Protein AF-A0A7S4HMX2-F1 (afdb_monomer_lite)

Organism: NCBI:txid1487602

pLDDT: mean 84.91, std 12.56, range [50.72, 97.75]

InterPro domains:
  IPR012445 Autophagy-related protein 101 [PF07855] (7-148)

Secondary structure (DSSP, 8-state):
-EEEHHHHHHHHHHHHHHHHHHHH---GGGEEEEEETTTTEEEEEEPPPPGGG--HHHHHHHHHHHHHHHHHHHHHHHTS-S--TTEEEEEEEEEEE--TT-TT-PPEEEEEEEEEEEEESS-SS-HHHHHHHHHHHHHHHHHHHHH-GGGGG--S-TTEEEEEEEEE-

Sequence (169 aa):
MEVPQEYLGGAAECLLHSIFFHRLLVSPSYVEDHMIQTLSYPYVRVKRIPRSSVRGENMNNAAIAIDKTHDEIRKAITSVPKRIANRTVEFKVSFLKDKGSWIFSSAEEWEIWYLQFIVVPFSTQSMDDVVETLSNKQREIINFSQSNSEAQHVQFKKGYSFKIEHNIM

Foldseek 3Di:
DEDALVCVLVLLLQLLQLLCCLQQVPPPVQKDWDASVVLRAIHIGGHADPPVRQDDDQSVLSNVQSVVSVVQSCVQSVPPDSPQAQKKKKKKKFKWFADPDDPDDDTDRPDIDIDIYRYHNDDPDDSVVVSVVSVVSSVVSVVVSVVDPVSNPDHSDPGIDMHMHMDID

Structure (mmCIF, N/CA/C/O backbone):
data_AF-A0A7S4HMX2-F1
#
_entry.id   AF-A0A7S4HMX2-F1
#
loop_
_atom_site.group_PDB
_atom_site.id
_atom_site.type_symbol
_atom_site.label_atom_id
_atom_site.label_alt_id
_atom_site.label_comp_id
_atom_site.label_asym_id
_atom_site.label_entity_id
_atom_site.label_seq_id
_atom_site.pdbx_PDB_ins_code
_atom_site.Cartn_x
_atom_site.Cartn_y
_atom_site.Cartn_z
_atom_site.occupancy
_atom_site.B_iso_or_equiv
_atom_site.auth_seq_id
_atom_site.auth_comp_id
_atom_site.auth_asym_id
_atom_site.auth_atom_id
_atom_site.pdbx_PDB_model_num
ATOM 1 N N . MET A 1 1 ? -6.047 7.288 10.032 1.00 90.94 1 MET A N 1
ATOM 2 C CA . MET A 1 1 ? -7.287 6.478 9.963 1.00 90.94 1 MET A CA 1
ATOM 3 C C . MET A 1 1 ? -7.361 5.644 11.220 1.00 90.94 1 MET A C 1
ATOM 5 O O . MET A 1 1 ? -6.345 5.056 11.562 1.00 90.94 1 MET A O 1
ATOM 9 N N . GLU A 1 2 ? -8.504 5.592 11.893 1.00 91.69 2 GLU A N 1
ATOM 10 C CA . GLU A 1 2 ? -8.714 4.605 12.957 1.00 91.69 2 GLU A CA 1
ATOM 11 C C . GLU A 1 2 ? -8.971 3.231 12.341 1.00 91.69 2 GLU A C 1
ATOM 13 O O . GLU A 1 2 ? -9.746 3.118 11.395 1.00 91.69 2 GLU A O 1
ATOM 18 N N . VAL A 1 3 ? -8.287 2.198 12.832 1.00 92.19 3 VAL A N 1
ATOM 19 C CA . VAL A 1 3 ? -8.454 0.831 12.331 1.00 92.19 3 VAL A CA 1
ATOM 20 C C . VAL A 1 3 ? -8.354 -0.174 13.481 1.00 92.19 3 VAL A C 1
ATOM 22 O O . VAL A 1 3 ? -7.413 -0.101 14.279 1.00 92.19 3 VAL A O 1
ATOM 25 N N . PRO A 1 4 ? -9.296 -1.123 13.592 1.00 92.12 4 PRO A N 1
ATOM 26 C CA . PRO A 1 4 ? -9.153 -2.254 14.497 1.00 92.12 4 PRO A CA 1
ATOM 27 C C . PRO A 1 4 ? -7.881 -3.044 14.206 1.00 92.12 4 PRO A C 1
ATOM 29 O O . PRO A 1 4 ? -7.488 -3.228 13.048 1.00 92.12 4 PRO A O 1
ATOM 32 N N . GLN A 1 5 ? -7.223 -3.519 15.260 1.00 92.06 5 GLN A N 1
ATOM 33 C CA . GLN A 1 5 ? -5.947 -4.217 15.140 1.00 92.06 5 GLN A CA 1
ATOM 34 C C . GLN A 1 5 ? -6.024 -5.425 14.190 1.00 92.06 5 GLN A C 1
ATOM 36 O O . GLN A 1 5 ? -5.079 -5.678 13.441 1.00 92.06 5 GLN A O 1
ATOM 41 N N . GLU A 1 6 ? -7.145 -6.151 14.184 1.00 90.06 6 GLU A N 1
ATOM 42 C CA . GLU A 1 6 ? -7.388 -7.290 13.294 1.00 90.06 6 GLU A CA 1
ATOM 43 C C . GLU A 1 6 ? -7.419 -6.921 11.800 1.00 90.06 6 GLU A C 1
ATOM 45 O O . GLU A 1 6 ? -7.159 -7.776 10.951 1.00 90.06 6 GLU A O 1
ATOM 50 N N . TYR A 1 7 ? -7.684 -5.656 11.467 1.00 92.50 7 TYR A N 1
ATOM 51 C CA . TYR A 1 7 ? -7.793 -5.177 10.089 1.00 92.50 7 TYR A CA 1
ATOM 52 C C . TYR A 1 7 ? -6.569 -4.389 9.620 1.00 92.50 7 TYR A C 1
ATOM 54 O O . TYR A 1 7 ? -6.417 -4.179 8.415 1.00 92.50 7 TYR A O 1
ATOM 62 N N . LEU A 1 8 ? -5.662 -4.011 10.531 1.00 94.12 8 LEU A N 1
ATOM 63 C CA . LEU A 1 8 ? -4.471 -3.214 10.219 1.00 94.12 8 LEU A CA 1
ATOM 64 C C . LEU A 1 8 ? -3.662 -3.800 9.056 1.00 94.12 8 LEU A C 1
ATOM 66 O O . LEU A 1 8 ? -3.307 -3.072 8.134 1.00 94.12 8 LEU A O 1
ATOM 70 N N . GLY A 1 9 ? -3.388 -5.108 9.082 1.00 95.31 9 GLY A N 1
ATOM 71 C CA . GLY A 1 9 ? -2.572 -5.756 8.052 1.00 95.31 9 GLY A CA 1
ATOM 72 C C . GLY A 1 9 ? -3.189 -5.644 6.656 1.00 95.31 9 GLY A C 1
ATOM 73 O O . GLY A 1 9 ? -2.520 -5.214 5.722 1.00 95.31 9 GLY A O 1
ATOM 74 N N . GLY A 1 10 ? -4.480 -5.963 6.528 1.00 95.75 10 GLY A N 1
ATOM 75 C CA . GLY A 1 10 ? -5.189 -5.878 5.251 1.00 95.75 10 GLY A CA 1
ATOM 76 C C . GLY A 1 10 ? -5.362 -4.440 4.759 1.00 95.75 10 GLY A C 1
ATOM 77 O O . GLY A 1 10 ? -5.149 -4.164 3.580 1.00 95.75 10 GLY A O 1
ATOM 78 N N . ALA A 1 11 ? -5.693 -3.510 5.661 1.00 96.00 11 ALA A N 1
ATOM 79 C CA . ALA A 1 11 ? -5.838 -2.095 5.328 1.00 96.00 11 ALA A CA 1
ATOM 80 C C . ALA A 1 11 ? -4.505 -1.478 4.868 1.00 96.00 11 ALA A C 1
ATOM 82 O O . ALA A 1 11 ? -4.465 -0.775 3.856 1.00 96.00 11 ALA A O 1
ATOM 83 N N . ALA A 1 12 ? -3.403 -1.784 5.563 1.00 96.81 12 ALA A N 1
ATOM 84 C CA . ALA A 1 12 ? -2.063 -1.350 5.180 1.00 96.81 12 ALA A CA 1
ATOM 85 C C . ALA A 1 12 ? -1.642 -1.933 3.825 1.00 96.81 12 ALA A C 1
ATOM 87 O O . ALA A 1 12 ? -1.192 -1.180 2.964 1.00 96.81 12 ALA A O 1
ATOM 88 N N . GLU A 1 13 ? -1.839 -3.239 3.598 1.00 96.62 13 GLU A N 1
ATOM 89 C CA . GLU A 1 13 ? -1.541 -3.886 2.311 1.00 96.62 13 GLU A CA 1
ATOM 90 C C . GLU A 1 13 ? -2.304 -3.212 1.160 1.00 96.62 13 GLU A C 1
ATOM 92 O O . GLU A 1 13 ? -1.702 -2.856 0.144 1.00 96.62 13 GLU A O 1
ATOM 97 N N . CYS A 1 14 ? -3.602 -2.959 1.344 1.00 96.62 14 CYS A N 1
ATOM 98 C CA . CYS A 1 14 ? -4.453 -2.298 0.356 1.00 96.62 14 CYS A CA 1
ATOM 99 C C . CYS A 1 14 ? -3.965 -0.888 -0.006 1.00 96.62 14 CYS A C 1
ATOM 101 O O . CYS A 1 14 ? -3.800 -0.566 -1.189 1.00 96.62 14 CYS A O 1
ATOM 103 N N . LEU A 1 15 ? -3.710 -0.035 0.991 1.00 96.69 15 LEU A N 1
ATOM 104 C CA . LEU A 1 15 ? -3.271 1.340 0.738 1.00 96.69 15 LEU A CA 1
ATOM 105 C C . LEU A 1 15 ? -1.851 1.392 0.154 1.00 96.69 15 LEU A C 1
ATOM 107 O O . LEU A 1 15 ? -1.611 2.150 -0.785 1.00 96.69 15 LEU A O 1
ATOM 111 N N . LEU A 1 16 ? -0.929 0.545 0.625 1.00 95.69 16 LEU A N 1
ATOM 112 C CA . LEU A 1 16 ? 0.422 0.452 0.065 1.00 95.69 16 LEU A CA 1
ATOM 113 C C . LEU A 1 16 ? 0.386 0.005 -1.401 1.00 95.69 16 LEU A C 1
ATOM 115 O O . LEU A 1 16 ? 0.997 0.649 -2.254 1.00 95.69 16 LEU A O 1
ATOM 119 N N . HIS A 1 17 ? -0.370 -1.047 -1.731 1.00 93.44 17 HIS A N 1
ATOM 120 C CA . HIS A 1 17 ? -0.524 -1.474 -3.122 1.00 93.44 17 HIS A CA 1
ATOM 121 C C . HIS A 1 17 ? -1.182 -0.411 -4.002 1.00 93.44 17 HIS A C 1
ATOM 123 O O . HIS A 1 17 ? -0.804 -0.296 -5.166 1.00 93.44 17 HIS A O 1
ATOM 129 N N . SER A 1 18 ? -2.091 0.398 -3.453 1.00 92.19 18 SER A N 1
ATOM 130 C CA . SER A 1 18 ? -2.687 1.526 -4.176 1.00 92.19 18 SER A CA 1
ATOM 131 C C . SER A 1 18 ? -1.632 2.577 -4.546 1.00 92.19 18 SER A C 1
ATOM 133 O O . SER A 1 18 ? -1.594 3.022 -5.690 1.00 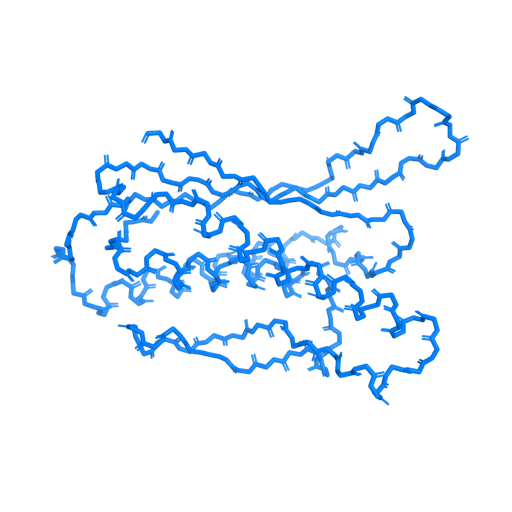92.19 18 SER A O 1
ATOM 135 N N . ILE A 1 19 ? -0.704 2.910 -3.638 1.00 90.81 19 ILE A N 1
ATOM 136 C CA . ILE A 1 19 ? 0.428 3.810 -3.939 1.00 90.81 19 ILE A CA 1
ATOM 137 C C . ILE A 1 19 ? 1.303 3.215 -5.052 1.00 90.81 19 ILE A C 1
ATOM 139 O O . ILE A 1 19 ? 1.593 3.874 -6.053 1.00 90.81 19 ILE A O 1
ATOM 143 N N . PHE A 1 20 ? 1.707 1.948 -4.916 1.00 87.94 20 PHE A N 1
ATOM 144 C CA . PHE A 1 20 ? 2.579 1.305 -5.902 1.00 87.94 20 PHE A CA 1
ATOM 145 C C . PHE A 1 20 ? 1.915 1.114 -7.264 1.00 87.94 20 PHE A C 1
ATOM 147 O O . PHE A 1 20 ? 2.601 1.223 -8.276 1.00 87.94 20 PHE A O 1
ATOM 154 N N . PHE A 1 21 ? 0.603 0.884 -7.324 1.00 85.19 21 PHE A N 1
ATOM 155 C CA . PHE A 1 21 ? -0.134 0.830 -8.585 1.00 85.19 21 PHE A CA 1
ATOM 156 C C . PHE A 1 21 ? 0.060 2.119 -9.396 1.00 85.19 21 PHE A C 1
ATOM 158 O O . PHE A 1 21 ? 0.395 2.067 -10.581 1.00 85.19 21 PHE A O 1
ATOM 165 N N . HIS A 1 22 ? -0.048 3.273 -8.738 1.00 81.62 22 HIS A N 1
ATOM 166 C CA . HIS A 1 22 ? 0.102 4.572 -9.388 1.00 81.62 22 HIS A CA 1
ATOM 167 C C . HIS A 1 22 ? 1.549 4.987 -9.666 1.00 81.62 22 HIS A C 1
ATOM 169 O O . HIS A 1 22 ? 1.771 5.841 -10.524 1.00 81.62 22 HIS A O 1
ATOM 175 N N . ARG A 1 23 ? 2.530 4.422 -8.954 1.00 78.50 23 ARG A N 1
ATOM 176 C CA . ARG A 1 23 ? 3.943 4.834 -9.058 1.00 78.50 23 ARG A CA 1
ATOM 177 C C . ARG A 1 23 ? 4.839 3.874 -9.810 1.00 78.50 23 ARG A C 1
ATOM 179 O O . ARG A 1 23 ? 5.811 4.314 -10.405 1.00 78.50 23 ARG A O 1
ATOM 186 N N . LEU A 1 24 ? 4.504 2.590 -9.844 1.00 70.50 24 LEU A N 1
ATOM 187 C CA . LEU A 1 24 ? 5.222 1.617 -10.665 1.00 70.50 24 LEU A CA 1
ATOM 188 C C . LEU A 1 24 ? 4.718 1.597 -12.112 1.00 70.50 24 LEU A C 1
ATOM 190 O O . LEU A 1 24 ? 5.351 0.950 -12.946 1.00 70.50 24 LEU A O 1
ATOM 194 N N . LEU A 1 25 ? 3.588 2.272 -12.397 1.00 59.44 25 LEU A N 1
ATOM 195 C CA . LEU A 1 25 ? 2.900 2.297 -13.698 1.00 59.44 25 LEU A CA 1
ATOM 196 C C . LEU A 1 25 ? 2.980 0.951 -14.403 1.00 59.44 25 LEU A C 1
ATOM 198 O O . LEU A 1 25 ? 3.380 0.821 -15.565 1.00 59.44 25 LEU A O 1
ATOM 202 N N . VAL A 1 26 ? 2.646 -0.075 -13.629 1.00 56.53 26 VAL A N 1
ATOM 203 C CA . VAL A 1 26 ? 2.581 -1.438 -14.108 1.00 56.53 26 VAL A CA 1
ATOM 204 C C . VAL A 1 26 ? 1.528 -1.417 -15.205 1.00 56.53 26 VAL A C 1
ATOM 206 O O . VAL A 1 26 ? 0.414 -0.949 -14.968 1.00 56.53 26 VAL A O 1
ATOM 209 N N . SER A 1 27 ? 1.888 -1.860 -16.417 1.00 64.19 27 SER A N 1
ATOM 210 C CA . SER A 1 27 ? 0.899 -2.102 -17.476 1.00 64.19 27 SER A CA 1
ATOM 211 C C . SER A 1 27 ? -0.342 -2.742 -16.843 1.00 64.19 27 SER A C 1
ATOM 213 O O . SER A 1 27 ? -0.158 -3.609 -15.984 1.00 64.19 27 SER A O 1
ATOM 215 N N . PRO A 1 28 ? -1.575 -2.396 -17.255 1.00 61.38 28 PRO A N 1
ATOM 216 C CA . PRO A 1 28 ? -2.785 -3.056 -16.760 1.00 61.38 28 PRO A CA 1
ATOM 217 C C . PRO A 1 28 ? -2.708 -4.597 -16.793 1.00 61.38 28 PRO A C 1
ATOM 219 O O . PRO A 1 28 ? -3.396 -5.280 -16.048 1.00 61.38 28 PRO A O 1
ATOM 222 N N . SER A 1 29 ? -1.816 -5.170 -17.608 1.00 67.44 29 SER A N 1
ATOM 223 C CA . SER A 1 29 ? -1.475 -6.600 -17.626 1.00 67.44 29 SER A CA 1
ATOM 224 C C . SER A 1 29 ? -0.854 -7.156 -16.330 1.00 67.44 29 SER A C 1
ATOM 226 O O . SER A 1 29 ? -0.732 -8.372 -16.183 1.00 67.44 29 SER A O 1
ATOM 228 N N . TYR A 1 30 ? -0.425 -6.296 -15.412 1.00 77.44 30 TYR A N 1
ATOM 229 C CA . TYR A 1 30 ? 0.313 -6.633 -14.198 1.00 77.44 30 TYR A CA 1
ATOM 230 C C . TYR A 1 30 ? -0.421 -6.182 -12.933 1.00 77.44 30 TYR A C 1
ATOM 232 O O . TYR A 1 30 ? 0.202 -5.872 -11.915 1.00 77.44 30 TYR A O 1
ATOM 240 N N . VAL A 1 31 ? -1.749 -6.173 -12.988 1.00 86.12 31 VAL A N 1
ATOM 241 C CA . VAL A 1 31 ? -2.603 -6.042 -11.811 1.00 86.12 31 VAL A CA 1
ATOM 242 C C . VAL A 1 31 ? -3.544 -7.226 -11.669 1.00 86.12 31 VAL A C 1
ATOM 244 O O . VAL A 1 31 ? -3.754 -7.992 -12.612 1.00 86.12 31 VAL A O 1
ATOM 247 N N . GLU A 1 32 ? -4.060 -7.406 -10.462 1.00 90.50 32 GLU A N 1
ATOM 248 C CA . GLU A 1 32 ? -5.071 -8.404 -10.135 1.00 90.50 32 GLU A CA 1
ATOM 249 C C . GLU A 1 32 ? -6.037 -7.861 -9.084 1.00 90.50 32 GLU A C 1
ATOM 251 O O . GLU A 1 32 ? -5.655 -7.049 -8.233 1.00 90.50 32 GLU A O 1
ATOM 256 N N . ASP A 1 33 ? -7.276 -8.342 -9.145 1.00 93.06 33 ASP A N 1
ATOM 257 C CA . ASP A 1 33 ? -8.253 -8.123 -8.089 1.00 93.06 33 ASP A CA 1
ATOM 258 C C . ASP A 1 33 ? -7.846 -8.919 -6.849 1.00 93.06 33 ASP A C 1
ATOM 260 O O . ASP A 1 33 ? -7.457 -10.090 -6.919 1.00 93.06 33 ASP A O 1
ATOM 264 N N . HIS A 1 34 ? -7.954 -8.280 -5.694 1.00 95.00 34 HIS A N 1
ATOM 265 C CA . HIS A 1 34 ? -7.755 -8.904 -4.403 1.00 95.00 34 HIS A CA 1
ATOM 266 C C . HIS A 1 34 ? -8.821 -8.434 -3.411 1.00 95.00 34 HIS A C 1
ATOM 268 O O . HIS A 1 34 ? -9.656 -7.583 -3.704 1.00 95.00 34 HIS A O 1
ATOM 274 N N . MET A 1 35 ? -8.835 -9.048 -2.232 1.00 95.38 35 MET A N 1
ATOM 275 C CA . MET A 1 35 ? -9.838 -8.818 -1.213 1.00 95.38 35 MET A CA 1
ATOM 276 C C . MET A 1 35 ? -9.194 -8.911 0.157 1.00 95.38 35 MET A C 1
ATOM 278 O O . MET A 1 35 ? -8.519 -9.897 0.470 1.00 95.38 35 MET A O 1
ATOM 282 N N . ILE A 1 36 ? -9.449 -7.908 0.992 1.00 93.75 36 ILE A N 1
ATOM 283 C CA . ILE A 1 36 ? -9.202 -8.014 2.424 1.00 93.75 36 ILE A CA 1
ATOM 284 C C . ILE A 1 36 ? -10.278 -8.947 2.979 1.00 93.75 36 ILE A C 1
ATOM 286 O O . ILE A 1 36 ? -11.401 -8.519 3.226 1.00 93.75 36 ILE A O 1
ATOM 290 N N . GLN A 1 37 ? -9.944 -10.229 3.143 1.00 91.25 37 GLN A N 1
ATOM 291 C CA . GLN A 1 37 ? -10.896 -11.278 3.544 1.00 91.25 37 GLN A CA 1
ATOM 292 C C . GLN A 1 37 ? -11.662 -10.923 4.824 1.00 91.25 37 GLN A C 1
ATOM 294 O O . GLN A 1 37 ? -12.856 -11.169 4.928 1.00 91.25 37 GLN A O 1
ATOM 299 N N . THR A 1 38 ? -10.983 -10.292 5.780 1.00 87.69 38 THR A N 1
ATOM 300 C CA . THR A 1 38 ? -11.556 -9.910 7.075 1.00 87.69 38 THR A CA 1
ATOM 301 C C . THR A 1 38 ? -12.544 -8.744 7.001 1.00 87.69 38 THR A C 1
ATOM 303 O O . THR A 1 38 ? -13.359 -8.609 7.902 1.00 87.69 38 THR A O 1
ATOM 306 N N . LEU A 1 39 ? -12.502 -7.935 5.936 1.00 89.44 39 LEU A N 1
ATOM 307 C CA . LEU A 1 39 ? -13.408 -6.802 5.704 1.00 89.44 39 LEU A CA 1
ATOM 308 C C . LEU A 1 39 ? -14.353 -7.025 4.515 1.00 89.44 39 LEU A C 1
ATOM 310 O O . LEU A 1 39 ? -15.166 -6.160 4.212 1.00 89.44 39 LEU A O 1
ATOM 314 N N . SER A 1 40 ? -14.208 -8.141 3.789 1.00 92.12 40 SER A N 1
ATOM 315 C CA . SER A 1 40 ? -14.837 -8.356 2.475 1.00 92.12 40 SER A CA 1
ATOM 316 C C . SER A 1 40 ? -14.637 -7.176 1.507 1.00 92.12 40 SER A C 1
ATOM 318 O O . SER A 1 40 ? -15.485 -6.897 0.663 1.00 92.12 40 SER A O 1
ATOM 320 N N . TYR A 1 41 ? -13.505 -6.473 1.630 1.00 94.38 41 TYR A N 1
ATOM 321 C CA . TYR A 1 41 ? -13.229 -5.251 0.878 1.00 94.38 41 TYR A CA 1
ATOM 322 C C . TYR A 1 41 ? -12.391 -5.555 -0.372 1.00 94.38 41 TYR A C 1
ATOM 324 O O . TYR A 1 41 ? -11.242 -5.996 -0.221 1.00 94.38 41 TYR A O 1
ATOM 332 N N . PRO A 1 42 ? -12.921 -5.347 -1.592 1.00 95.38 42 PRO A N 1
ATOM 333 C CA . PRO A 1 42 ? -12.176 -5.569 -2.822 1.00 95.38 42 PRO A CA 1
ATOM 334 C C . PRO A 1 42 ? -11.204 -4.417 -3.100 1.00 95.38 42 PRO A C 1
ATOM 336 O O . PRO A 1 42 ? -11.518 -3.250 -2.882 1.00 95.38 42 PRO A O 1
ATOM 339 N N . TYR A 1 43 ? -10.028 -4.735 -3.631 1.00 94.44 43 TYR A N 1
ATOM 340 C CA . TYR A 1 43 ? -9.058 -3.742 -4.084 1.00 94.44 43 TYR A CA 1
ATOM 341 C C . TYR A 1 43 ? -8.168 -4.303 -5.192 1.00 94.44 43 TYR A C 1
ATOM 343 O O . TYR A 1 43 ? -8.035 -5.514 -5.349 1.00 94.44 43 TYR A O 1
ATOM 351 N N . VAL A 1 44 ? -7.528 -3.417 -5.952 1.00 90.56 44 VAL A N 1
ATOM 352 C CA . VAL A 1 44 ? -6.568 -3.801 -6.992 1.00 90.56 44 VAL A CA 1
ATOM 353 C C . VAL A 1 44 ? -5.160 -3.773 -6.415 1.00 90.56 44 VAL A C 1
ATOM 355 O O . VAL A 1 44 ? -4.769 -2.804 -5.759 1.00 90.56 44 VAL A O 1
ATOM 358 N N . ARG A 1 45 ? -4.372 -4.811 -6.698 1.00 91.25 45 ARG A N 1
ATOM 359 C CA . ARG A 1 45 ? -2.947 -4.838 -6.361 1.00 91.25 45 ARG A CA 1
ATOM 360 C C . ARG A 1 45 ? -2.071 -5.196 -7.548 1.00 91.25 45 ARG A C 1
ATOM 362 O O . ARG A 1 45 ? -2.533 -5.649 -8.591 1.00 91.25 45 ARG A O 1
ATOM 369 N N . VAL A 1 46 ? -0.770 -5.019 -7.357 1.00 88.19 46 VAL A N 1
ATOM 370 C CA . VAL A 1 46 ? 0.243 -5.393 -8.344 1.00 88.19 46 VAL A CA 1
ATOM 371 C C . VAL A 1 46 ? 0.351 -6.919 -8.420 1.00 88.19 46 VAL A C 1
ATOM 373 O O . VAL A 1 46 ? 0.556 -7.577 -7.401 1.00 88.19 46 VAL A O 1
ATOM 376 N N . LYS A 1 47 ? 0.256 -7.486 -9.621 1.00 89.25 47 LYS A N 1
ATOM 377 C CA . LYS A 1 47 ? 0.301 -8.929 -9.882 1.00 89.25 47 LYS A CA 1
ATOM 378 C C . LYS A 1 47 ? 1.732 -9.404 -10.102 1.00 89.25 47 LYS A C 1
ATOM 380 O O . LYS A 1 47 ? 2.427 -8.894 -10.981 1.00 89.25 47 LYS A O 1
ATOM 385 N N . ARG A 1 48 ? 2.160 -10.433 -9.360 1.00 89.75 48 ARG A N 1
ATOM 386 C CA . ARG A 1 48 ? 3.459 -11.085 -9.598 1.00 89.75 48 ARG A CA 1
ATOM 387 C C . ARG A 1 48 ? 3.508 -11.687 -11.003 1.00 89.75 48 ARG A C 1
ATOM 389 O O . ARG A 1 48 ? 2.569 -12.344 -11.448 1.00 89.75 48 ARG A O 1
ATOM 396 N N . ILE A 1 49 ? 4.629 -11.486 -11.692 1.00 86.38 49 ILE A N 1
ATOM 397 C CA . ILE A 1 49 ? 4.853 -12.022 -13.037 1.00 86.38 49 ILE A CA 1
ATOM 398 C C . ILE A 1 49 ? 5.457 -13.426 -12.902 1.00 86.38 49 ILE A C 1
ATOM 400 O O . ILE A 1 49 ? 6.549 -13.557 -12.343 1.00 86.38 49 ILE A O 1
ATOM 404 N N . PRO A 1 50 ? 4.810 -14.487 -13.422 1.00 87.56 50 PRO A N 1
ATOM 405 C CA . PRO A 1 50 ? 5.388 -15.824 -13.397 1.00 87.56 50 PRO A CA 1
ATOM 406 C C . PRO A 1 50 ? 6.738 -15.843 -14.114 1.00 87.56 50 PRO A C 1
ATOM 408 O O . PRO A 1 50 ? 6.858 -15.336 -15.231 1.00 87.56 50 PRO A O 1
ATOM 411 N N . ARG A 1 51 ? 7.751 -16.480 -13.516 1.00 85.50 51 ARG A N 1
ATOM 412 C CA . ARG A 1 51 ? 9.105 -16.543 -14.095 1.00 85.50 51 ARG A CA 1
ATOM 413 C C . ARG A 1 51 ? 9.130 -17.173 -15.491 1.00 85.50 51 ARG A C 1
ATOM 415 O O . ARG A 1 51 ? 9.902 -16.736 -16.333 1.00 85.50 51 ARG A O 1
ATOM 422 N N . SER A 1 52 ? 8.223 -18.110 -15.768 1.00 87.44 52 SER A N 1
ATOM 423 C CA . SER A 1 52 ? 8.027 -18.721 -17.093 1.00 87.44 52 SER A CA 1
ATOM 424 C C . SER A 1 52 ? 7.515 -17.754 -18.169 1.00 87.44 52 SER A C 1
ATOM 426 O O . SER A 1 52 ? 7.649 -18.030 -19.359 1.00 87.44 52 SER A O 1
ATOM 428 N N . SER A 1 53 ? 6.908 -16.635 -17.768 1.00 84.31 53 SER A N 1
ATOM 429 C CA . SER A 1 53 ? 6.342 -15.632 -18.676 1.00 84.31 53 SER A CA 1
ATOM 430 C C . SER A 1 53 ? 7.317 -14.496 -18.986 1.00 84.31 53 SER A C 1
ATOM 432 O O . SER A 1 53 ? 7.065 -13.736 -19.914 1.00 84.31 53 SER A O 1
ATOM 434 N N . VAL A 1 54 ? 8.420 -14.373 -18.239 1.00 84.56 54 VAL A N 1
ATOM 435 C CA . VAL A 1 54 ? 9.393 -13.284 -18.388 1.00 84.56 54 VAL A CA 1
ATOM 436 C C . VAL A 1 54 ? 10.155 -13.429 -19.705 1.00 84.56 54 VAL A C 1
ATOM 438 O O . VAL A 1 54 ? 10.895 -14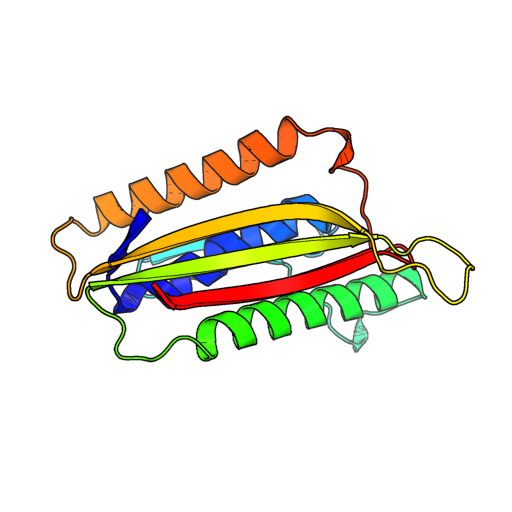.391 -19.903 1.00 84.56 54 VAL A O 1
ATOM 441 N N . ARG A 1 55 ? 9.998 -12.454 -20.608 1.00 85.94 55 ARG A N 1
ATOM 442 C CA . ARG A 1 55 ? 10.723 -12.387 -21.885 1.00 85.94 55 ARG A CA 1
ATOM 443 C C . ARG A 1 55 ? 11.347 -11.007 -22.073 1.00 85.94 55 ARG A C 1
ATOM 445 O O . ARG A 1 55 ? 10.646 -9.999 -22.078 1.00 85.94 55 ARG A O 1
ATOM 452 N N . GLY A 1 56 ? 12.664 -10.976 -22.264 1.00 84.44 56 GLY A N 1
ATOM 453 C CA . GLY A 1 56 ? 13.425 -9.741 -22.458 1.00 84.44 56 GLY A CA 1
ATOM 454 C C . GLY A 1 56 ? 13.729 -8.978 -21.164 1.00 84.44 56 GLY A C 1
ATOM 455 O O . GLY A 1 56 ? 13.173 -9.240 -20.096 1.00 84.44 56 GLY A O 1
ATOM 456 N N . GLU A 1 57 ? 14.645 -8.018 -21.273 1.00 81.31 57 GLU A N 1
ATOM 457 C CA . GLU A 1 57 ? 15.200 -7.274 -20.137 1.00 81.31 57 GLU A CA 1
ATOM 458 C C . GLU A 1 57 ? 14.147 -6.422 -19.412 1.00 81.31 57 GLU A C 1
ATOM 460 O O . GLU A 1 57 ? 14.053 -6.458 -18.186 1.00 81.31 57 GLU A O 1
ATOM 465 N N . ASN A 1 58 ? 13.283 -5.730 -20.161 1.00 78.12 58 ASN A N 1
ATOM 466 C CA . ASN A 1 58 ? 12.245 -4.868 -19.588 1.00 78.12 58 ASN A CA 1
ATOM 467 C C . ASN A 1 58 ? 11.262 -5.644 -18.701 1.00 78.12 58 ASN A C 1
ATOM 469 O O . ASN A 1 58 ? 10.923 -5.196 -17.606 1.00 78.12 58 ASN A O 1
ATOM 473 N N . MET A 1 59 ? 10.822 -6.824 -19.149 1.00 80.44 59 MET A N 1
ATOM 474 C CA . MET A 1 59 ? 9.899 -7.657 -18.377 1.00 80.44 59 MET A CA 1
ATOM 475 C C . MET A 1 59 ? 10.581 -8.267 -17.153 1.00 80.44 59 MET A C 1
ATOM 477 O O . MET A 1 59 ? 9.951 -8.404 -16.106 1.00 80.44 59 MET A O 1
ATOM 481 N N . ASN A 1 60 ? 11.870 -8.599 -17.258 1.00 83.75 60 ASN A N 1
ATOM 482 C CA . ASN A 1 60 ? 12.644 -9.075 -16.120 1.00 83.75 60 ASN A CA 1
ATOM 483 C C . ASN A 1 60 ? 12.793 -7.989 -15.044 1.00 83.75 60 ASN A C 1
ATOM 485 O O . ASN A 1 60 ? 12.565 -8.261 -13.867 1.00 83.75 60 ASN A O 1
ATOM 489 N N . ASN A 1 61 ? 13.090 -6.751 -15.446 1.00 79.75 61 ASN A N 1
ATOM 490 C CA . ASN A 1 61 ? 13.187 -5.613 -14.529 1.00 79.75 61 ASN A CA 1
ATOM 491 C C . ASN A 1 61 ? 11.846 -5.326 -13.839 1.00 79.75 61 ASN A C 1
ATOM 493 O O . ASN A 1 61 ? 11.813 -5.129 -12.624 1.00 79.75 61 ASN A O 1
ATOM 497 N N . ALA A 1 62 ? 10.738 -5.387 -14.586 1.00 80.19 62 ALA A N 1
ATOM 498 C CA . ALA A 1 62 ? 9.398 -5.285 -14.015 1.00 80.19 62 ALA A CA 1
ATOM 499 C C . ALA A 1 62 ? 9.123 -6.411 -13.005 1.00 80.19 62 ALA A C 1
ATOM 501 O O . ALA A 1 62 ? 8.697 -6.138 -11.888 1.00 80.19 62 ALA A O 1
ATOM 502 N N . ALA A 1 63 ? 9.424 -7.668 -13.350 1.00 85.38 63 ALA A N 1
ATOM 503 C CA . ALA A 1 63 ? 9.207 -8.809 -12.460 1.00 85.38 63 ALA A CA 1
ATOM 504 C C . ALA A 1 63 ? 10.000 -8.683 -11.149 1.00 85.38 63 ALA A C 1
ATOM 506 O O . ALA A 1 63 ? 9.448 -8.909 -10.076 1.00 85.38 63 ALA A O 1
ATOM 507 N N . ILE A 1 64 ? 11.271 -8.271 -11.224 1.00 84.81 64 ILE A N 1
ATOM 508 C CA . ILE A 1 64 ? 12.126 -8.049 -10.047 1.00 84.81 64 ILE A CA 1
ATOM 509 C C . ILE A 1 64 ? 11.541 -6.964 -9.142 1.00 84.81 64 ILE A C 1
ATOM 511 O O . ILE A 1 64 ? 11.464 -7.144 -7.929 1.00 84.81 64 ILE A O 1
ATOM 515 N N . ALA A 1 65 ? 11.131 -5.839 -9.717 1.00 82.19 65 ALA A N 1
ATOM 516 C CA . ALA A 1 65 ? 10.608 -4.732 -8.937 1.00 82.19 65 ALA A CA 1
ATOM 517 C C . ALA A 1 65 ? 9.238 -5.046 -8.318 1.00 82.19 65 ALA A C 1
ATOM 519 O O . ALA A 1 65 ? 9.019 -4.705 -7.161 1.00 82.19 65 ALA A O 1
ATOM 520 N N . ILE A 1 66 ? 8.359 -5.754 -9.035 1.00 87.00 66 ILE A N 1
ATOM 521 C CA . ILE A 1 66 ? 7.081 -6.234 -8.496 1.00 87.00 66 ILE A CA 1
ATOM 522 C C . ILE A 1 66 ? 7.308 -7.204 -7.334 1.00 87.00 66 ILE A C 1
ATOM 524 O O . ILE A 1 66 ? 6.682 -7.058 -6.285 1.00 87.00 66 ILE A O 1
ATOM 528 N N . ASP A 1 67 ? 8.207 -8.179 -7.494 1.00 89.50 67 ASP A N 1
ATOM 529 C CA . ASP A 1 67 ? 8.540 -9.112 -6.415 1.00 89.50 67 ASP A CA 1
ATOM 530 C C . ASP A 1 67 ? 9.079 -8.360 -5.193 1.00 89.50 67 ASP A C 1
ATOM 532 O O . ASP A 1 67 ? 8.602 -8.581 -4.079 1.00 89.50 67 ASP A O 1
ATOM 536 N N . LYS A 1 68 ? 9.974 -7.387 -5.412 1.00 88.19 68 LYS A N 1
ATOM 537 C CA . LYS A 1 68 ? 10.476 -6.508 -4.351 1.00 88.19 68 LYS A CA 1
ATOM 538 C C . LYS A 1 68 ? 9.346 -5.739 -3.662 1.00 88.19 68 LYS A C 1
ATOM 540 O O . LYS A 1 68 ? 9.372 -5.604 -2.445 1.00 88.19 68 LYS A O 1
ATOM 545 N N . THR A 1 69 ? 8.346 -5.250 -4.398 1.00 89.62 69 THR A N 1
ATOM 546 C CA . THR A 1 69 ? 7.202 -4.529 -3.813 1.00 89.62 69 THR A CA 1
ATOM 547 C C . THR A 1 69 ? 6.428 -5.420 -2.858 1.00 89.62 69 THR A C 1
ATOM 549 O O . THR A 1 69 ? 6.161 -5.020 -1.729 1.00 89.62 69 THR A O 1
ATOM 552 N N . HIS A 1 70 ? 6.111 -6.643 -3.282 1.00 92.50 70 HIS A N 1
ATOM 553 C CA . HIS A 1 70 ? 5.430 -7.609 -2.422 1.00 92.50 70 HIS A CA 1
ATOM 554 C C . HIS A 1 70 ? 6.245 -7.942 -1.171 1.00 92.50 70 HIS A C 1
ATOM 556 O O . HIS A 1 70 ? 5.689 -8.018 -0.076 1.00 92.50 70 HIS A O 1
ATOM 562 N N . ASP A 1 71 ? 7.549 -8.157 -1.332 1.00 93.75 71 ASP A N 1
ATOM 563 C CA . ASP A 1 71 ? 8.418 -8.561 -0.231 1.00 93.75 71 ASP A CA 1
ATOM 564 C C . ASP A 1 71 ? 8.602 -7.425 0.788 1.00 93.75 71 ASP A C 1
ATOM 566 O O . ASP A 1 71 ? 8.502 -7.671 1.990 1.00 93.75 71 ASP A O 1
ATOM 570 N N . GLU A 1 72 ? 8.775 -6.178 0.337 1.00 93.31 72 GLU A N 1
ATOM 571 C CA . GLU A 1 72 ? 8.879 -5.004 1.216 1.00 93.31 72 GLU A CA 1
ATOM 572 C C . GLU A 1 72 ? 7.555 -4.691 1.930 1.00 93.31 72 GLU A C 1
ATOM 574 O O . GLU A 1 72 ? 7.569 -4.431 3.132 1.00 93.31 72 GLU A O 1
ATOM 579 N N . ILE A 1 73 ? 6.403 -4.782 1.246 1.00 94.88 73 ILE A N 1
ATOM 580 C CA . ILE A 1 73 ? 5.083 -4.612 1.885 1.00 94.88 73 ILE A CA 1
ATOM 581 C C . ILE A 1 73 ? 4.890 -5.672 2.970 1.00 94.88 73 ILE A C 1
ATOM 583 O O . ILE A 1 73 ? 4.580 -5.348 4.119 1.00 94.88 73 ILE A O 1
ATOM 587 N N . ARG A 1 74 ? 5.122 -6.948 2.629 1.00 95.44 74 ARG A N 1
ATOM 588 C CA . ARG A 1 74 ? 4.995 -8.054 3.581 1.00 95.44 74 ARG A CA 1
ATOM 589 C C . ARG A 1 74 ? 5.923 -7.854 4.770 1.00 95.44 74 ARG A C 1
ATOM 591 O O . ARG A 1 74 ? 5.488 -8.015 5.908 1.00 95.44 74 ARG A O 1
ATOM 598 N N . LYS A 1 75 ? 7.188 -7.514 4.523 1.00 95.81 75 LYS A N 1
ATOM 599 C CA . LYS A 1 75 ? 8.175 -7.264 5.574 1.00 95.81 75 LYS A CA 1
ATOM 600 C C . LYS A 1 75 ? 7.703 -6.150 6.503 1.00 95.81 75 LYS A C 1
ATOM 602 O O . LYS A 1 75 ? 7.642 -6.392 7.700 1.00 95.81 75 LYS A O 1
ATOM 607 N N . ALA A 1 76 ? 7.302 -4.997 5.963 1.00 94.81 76 ALA A N 1
ATOM 608 C CA . ALA A 1 76 ? 6.845 -3.856 6.752 1.00 94.81 76 ALA A CA 1
ATOM 609 C C . ALA A 1 76 ? 5.625 -4.193 7.625 1.00 94.81 76 ALA A C 1
ATOM 611 O O . ALA A 1 76 ? 5.603 -3.857 8.806 1.00 94.81 76 ALA A O 1
ATOM 612 N N . ILE A 1 77 ? 4.632 -4.898 7.075 1.00 95.19 77 ILE A N 1
ATOM 613 C CA . ILE A 1 77 ? 3.424 -5.283 7.821 1.00 95.19 77 ILE A CA 1
ATOM 614 C C . ILE A 1 77 ? 3.748 -6.331 8.890 1.00 95.19 77 ILE A C 1
ATOM 616 O O . ILE A 1 77 ? 3.308 -6.212 10.030 1.00 95.19 77 ILE A O 1
ATOM 620 N N . THR A 1 78 ? 4.534 -7.356 8.549 1.00 95.19 78 THR A N 1
ATOM 621 C CA . THR A 1 78 ? 4.862 -8.451 9.482 1.00 95.19 78 THR A CA 1
ATOM 622 C C . THR A 1 78 ? 5.816 -8.038 10.598 1.00 95.19 78 THR A C 1
ATOM 624 O O . THR A 1 78 ? 5.839 -8.698 11.636 1.00 95.19 78 THR A O 1
ATOM 627 N N . SER A 1 79 ? 6.571 -6.949 10.423 1.00 94.50 79 SER A N 1
ATOM 628 C CA . SER A 1 79 ? 7.384 -6.360 11.490 1.00 94.50 79 SER A CA 1
ATOM 629 C C . SER A 1 79 ? 6.580 -5.560 12.517 1.00 94.50 79 SER A C 1
ATOM 631 O O . SER A 1 79 ? 7.094 -5.320 13.609 1.00 94.50 79 SER A O 1
ATOM 633 N N . VAL A 1 80 ? 5.325 -5.193 12.225 1.00 94.06 80 VAL A N 1
ATOM 634 C CA . VAL A 1 80 ? 4.448 -4.565 13.221 1.00 94.06 80 VAL A CA 1
ATOM 635 C C . VAL A 1 80 ? 4.089 -5.599 14.301 1.00 94.06 80 VAL A C 1
ATOM 637 O O . VAL A 1 80 ? 3.596 -6.685 13.979 1.00 94.06 80 VAL A O 1
ATOM 640 N N . PRO A 1 81 ? 4.300 -5.305 15.598 1.00 92.25 81 PRO A N 1
ATOM 641 C CA . PRO A 1 81 ? 3.954 -6.223 16.674 1.00 92.25 81 PRO A CA 1
ATOM 642 C C . PRO A 1 81 ? 2.465 -6.585 16.677 1.00 92.25 81 PRO A C 1
ATOM 644 O O . PRO A 1 81 ? 1.598 -5.732 16.518 1.00 92.25 81 PRO A O 1
ATOM 647 N N . LYS A 1 82 ? 2.144 -7.847 16.983 1.00 86.81 82 LYS A N 1
ATOM 648 C CA . LYS A 1 82 ? 0.752 -8.335 17.075 1.00 86.81 82 LYS A CA 1
ATOM 649 C C . LYS A 1 82 ? -0.073 -7.719 18.214 1.00 86.81 82 LYS A C 1
ATOM 651 O O . LYS A 1 82 ? -1.248 -8.039 18.337 1.00 86.81 82 LYS A O 1
ATOM 656 N N . ARG A 1 83 ? 0.529 -6.940 19.112 1.00 88.25 83 ARG A N 1
ATOM 657 C CA . ARG A 1 83 ? -0.145 -6.274 20.238 1.00 88.25 83 ARG A CA 1
ATOM 658 C C . ARG A 1 83 ? 0.227 -4.800 20.197 1.00 88.25 83 ARG A C 1
ATOM 660 O O . ARG A 1 83 ? 1.211 -4.401 20.812 1.00 88.25 83 ARG A O 1
ATOM 667 N N . ILE A 1 84 ? -0.525 -4.037 19.413 1.00 89.69 84 ILE A N 1
ATOM 668 C CA . ILE A 1 84 ? -0.230 -2.639 19.083 1.00 89.69 84 ILE A CA 1
ATOM 669 C C . ILE A 1 84 ? -1.436 -1.713 19.276 1.00 89.69 84 ILE A C 1
ATOM 671 O O . ILE A 1 84 ? -1.398 -0.551 18.892 1.00 89.69 84 ILE A O 1
ATOM 675 N N . ALA A 1 85 ? -2.510 -2.214 19.889 1.00 87.50 85 ALA A N 1
ATOM 676 C CA . ALA A 1 85 ? -3.669 -1.409 20.244 1.00 87.50 85 ALA A CA 1
ATOM 677 C C . ALA A 1 85 ? -3.290 -0.141 21.034 1.00 87.50 85 ALA A C 1
ATOM 679 O O . ALA A 1 85 ? -2.401 -0.163 21.889 1.00 87.50 85 ALA A O 1
ATOM 680 N N . ASN A 1 86 ? -4.018 0.942 20.764 1.00 90.75 86 ASN A N 1
ATOM 681 C CA . ASN A 1 86 ? -3.827 2.292 21.299 1.00 90.75 86 ASN A CA 1
ATOM 682 C C . ASN A 1 86 ? -2.485 2.940 20.920 1.00 90.75 86 ASN A C 1
ATOM 684 O O . ASN A 1 86 ? -1.996 3.815 21.635 1.00 90.75 86 ASN A O 1
ATOM 688 N N . ARG A 1 87 ? -1.881 2.510 19.809 1.00 94.00 87 ARG A N 1
ATOM 689 C CA . ARG A 1 87 ? -0.691 3.132 19.217 1.00 94.00 87 ARG A CA 1
ATOM 690 C C . ARG A 1 87 ? -0.988 3.630 17.820 1.00 94.00 87 ARG A C 1
ATOM 692 O O . ARG A 1 87 ? -1.902 3.140 17.156 1.00 94.00 87 ARG A O 1
ATOM 699 N N . THR A 1 88 ? -0.176 4.574 17.365 1.00 96.31 88 THR A N 1
ATOM 700 C CA . THR A 1 88 ? -0.182 4.967 15.958 1.00 96.31 88 THR A CA 1
ATOM 701 C C . THR A 1 88 ? 0.901 4.197 15.221 1.00 96.31 88 THR A C 1
ATOM 703 O O . THR A 1 88 ? 2.068 4.234 15.606 1.00 96.31 88 THR A O 1
ATOM 706 N N . VAL A 1 89 ? 0.514 3.499 14.158 1.00 97.31 89 VAL A N 1
ATOM 707 C CA . VAL A 1 89 ? 1.437 2.868 13.216 1.00 97.31 89 VAL A CA 1
ATOM 708 C C . VAL A 1 89 ? 1.512 3.747 11.980 1.00 97.31 89 VAL A C 1
ATOM 710 O O . VAL A 1 89 ? 0.502 4.008 11.328 1.00 97.31 89 VAL A O 1
ATOM 713 N N . GLU A 1 90 ? 2.712 4.204 11.654 1.00 97.75 90 GLU A N 1
ATOM 714 C CA . GLU A 1 90 ? 2.984 4.960 10.439 1.00 97.75 90 GLU A CA 1
ATOM 715 C C . GLU A 1 90 ? 3.806 4.108 9.479 1.00 97.75 90 GLU A C 1
ATOM 717 O O . GLU A 1 90 ? 4.819 3.548 9.885 1.00 97.75 90 GLU A O 1
ATOM 722 N N . PHE A 1 91 ? 3.407 4.048 8.210 1.00 97.75 91 PHE A N 1
ATOM 723 C CA . PHE A 1 91 ? 4.238 3.531 7.126 1.00 97.75 91 PHE A CA 1
ATOM 724 C C . PHE A 1 91 ? 4.738 4.693 6.268 1.00 97.75 91 PHE A C 1
ATOM 726 O O . PHE A 1 91 ? 3.931 5.436 5.706 1.00 97.75 91 PHE A O 1
ATOM 733 N N . LYS A 1 92 ? 6.061 4.821 6.137 1.00 96.31 92 LYS A N 1
ATOM 734 C CA . LYS A 1 92 ? 6.728 5.763 5.233 1.00 96.31 92 LYS A CA 1
ATOM 735 C C . LYS A 1 92 ? 7.164 5.020 3.972 1.00 96.31 92 LYS A C 1
ATOM 737 O O . LYS A 1 92 ? 7.985 4.107 4.048 1.00 96.31 92 LYS A O 1
ATOM 742 N N . VAL A 1 93 ? 6.655 5.425 2.811 1.00 93.50 93 VAL A N 1
ATOM 743 C CA . VAL A 1 93 ? 7.123 4.945 1.502 1.00 93.50 93 VAL A CA 1
ATOM 744 C C . VAL A 1 93 ? 7.981 6.031 0.874 1.00 93.50 93 VAL A C 1
ATOM 746 O O . VAL A 1 93 ? 7.467 7.098 0.547 1.00 93.50 93 VAL A O 1
ATOM 749 N N . SER A 1 94 ? 9.271 5.760 0.686 1.00 91.00 94 SER A N 1
ATOM 750 C CA . SER A 1 94 ? 10.181 6.673 -0.015 1.00 91.00 94 SER A CA 1
ATOM 751 C C . SER A 1 94 ? 10.477 6.145 -1.411 1.00 91.00 94 SER A C 1
ATOM 753 O O . SER A 1 94 ? 10.985 5.028 -1.551 1.00 91.00 94 SER A O 1
ATOM 755 N N . PHE A 1 95 ? 10.234 6.965 -2.430 1.00 87.25 95 PHE A N 1
ATOM 756 C CA . PHE A 1 95 ? 10.700 6.727 -3.791 1.00 87.25 95 PHE A CA 1
ATOM 757 C C . PHE A 1 95 ? 12.023 7.456 -4.018 1.00 87.25 95 PHE A C 1
ATOM 759 O O . PHE A 1 95 ? 12.156 8.654 -3.768 1.00 87.25 95 PHE A O 1
ATOM 766 N N . LEU A 1 96 ? 13.014 6.702 -4.481 1.00 85.44 96 LEU A N 1
ATOM 767 C CA . LEU A 1 96 ? 14.404 7.119 -4.586 1.00 85.44 96 LEU A CA 1
ATOM 768 C C . LEU A 1 96 ? 14.828 7.180 -6.051 1.00 85.44 96 LEU A C 1
ATOM 770 O O . LEU A 1 96 ? 14.470 6.304 -6.846 1.00 85.44 96 LEU A O 1
ATOM 774 N N . LYS A 1 97 ? 15.626 8.192 -6.387 1.00 81.69 97 LYS A N 1
ATOM 775 C CA . LYS A 1 97 ? 16.280 8.333 -7.687 1.00 81.69 97 LYS A CA 1
ATOM 776 C C . LYS A 1 97 ? 17.791 8.421 -7.493 1.00 81.69 97 LYS A C 1
ATOM 778 O O . LYS A 1 97 ? 18.287 9.286 -6.770 1.00 81.69 97 LYS A O 1
ATOM 783 N N . ASP A 1 98 ? 18.517 7.535 -8.158 1.00 77.44 98 ASP A N 1
ATOM 784 C CA . ASP A 1 98 ? 19.971 7.546 -8.199 1.00 77.44 98 ASP A CA 1
ATOM 785 C C . ASP A 1 98 ? 20.434 8.790 -8.964 1.00 77.44 98 ASP A C 1
ATOM 787 O O . ASP A 1 98 ? 20.028 9.047 -10.104 1.00 77.44 98 ASP A O 1
ATOM 791 N N . LYS A 1 99 ? 21.325 9.565 -8.346 1.00 66.25 99 LYS A N 1
ATOM 792 C CA . LYS A 1 99 ? 22.084 10.600 -9.045 1.00 66.25 99 LYS A CA 1
ATOM 793 C C . LYS A 1 99 ? 23.217 9.890 -9.789 1.00 66.25 99 LYS A C 1
ATOM 795 O O . LYS A 1 99 ? 24.039 9.214 -9.182 1.00 66.25 99 LYS A O 1
ATOM 800 N N . GLY A 1 100 ? 23.200 9.941 -11.120 1.00 57.81 100 GLY A N 1
ATOM 801 C CA . GLY A 1 100 ? 24.146 9.197 -11.954 1.00 57.81 100 GLY A CA 1
ATOM 802 C C . GLY A 1 100 ? 25.623 9.481 -11.627 1.00 57.81 100 GLY A C 1
ATOM 803 O O . GLY A 1 100 ? 26.001 10.616 -11.362 1.00 57.81 100 GLY A O 1
ATOM 804 N N . SER A 1 101 ? 26.439 8.424 -11.705 1.00 51.41 101 SER A N 1
ATOM 805 C CA . SER A 1 101 ? 27.900 8.378 -11.918 1.00 51.41 101 SER A CA 1
ATOM 806 C C . SER A 1 101 ? 28.821 9.311 -11.115 1.00 51.41 101 SER A C 1
ATOM 808 O O . SER A 1 101 ? 29.930 9.592 -11.571 1.00 51.41 101 SER A O 1
ATOM 810 N N . TRP A 1 102 ? 28.442 9.744 -9.913 1.00 51.56 102 TRP A N 1
ATOM 811 C CA . TRP A 1 102 ? 29.391 10.307 -8.948 1.00 51.56 102 TRP A CA 1
ATOM 812 C C . TRP A 1 102 ? 29.444 9.424 -7.704 1.00 51.56 102 TRP A C 1
ATOM 814 O O . TRP A 1 102 ? 28.430 9.129 -7.083 1.00 51.56 102 TRP A O 1
ATOM 824 N N . ILE A 1 103 ? 30.654 8.996 -7.344 1.00 54.91 103 ILE A N 1
ATOM 825 C CA . ILE A 1 103 ? 30.971 7.924 -6.378 1.00 54.91 103 ILE A CA 1
ATOM 826 C C . ILE A 1 103 ? 30.549 8.280 -4.925 1.00 54.91 103 ILE A C 1
ATOM 828 O O . ILE A 1 103 ? 30.767 7.506 -4.000 1.00 54.91 103 ILE A O 1
ATOM 832 N N . PHE A 1 104 ? 29.912 9.439 -4.715 1.00 53.59 104 PHE A N 1
ATOM 833 C CA . PHE A 1 104 ? 29.519 9.971 -3.406 1.00 53.59 104 PHE A CA 1
ATOM 834 C C . PHE A 1 104 ? 28.112 10.587 -3.356 1.00 53.59 104 PHE A C 1
ATOM 836 O O . PHE A 1 104 ? 27.745 11.153 -2.328 1.00 53.59 104 PHE A O 1
ATOM 843 N N . SER A 1 105 ? 27.305 10.519 -4.421 1.00 54.25 105 SER A N 1
ATOM 844 C CA . SER A 1 105 ? 25.941 11.059 -4.357 1.00 54.25 105 SER A CA 1
ATOM 845 C C . SER A 1 105 ? 24.973 10.022 -3.791 1.00 54.25 105 SER A C 1
ATOM 847 O O . SER A 1 105 ? 24.720 8.996 -4.423 1.00 54.25 105 SER A O 1
ATOM 849 N N . SER A 1 106 ? 24.417 10.297 -2.611 1.00 59.69 106 SER A N 1
ATOM 850 C CA . SER A 1 106 ? 23.284 9.549 -2.066 1.00 59.69 106 SER A CA 1
ATOM 851 C C . SER A 1 106 ? 22.072 9.650 -3.001 1.00 59.69 106 SER A C 1
ATOM 853 O O . SER A 1 106 ? 21.862 10.673 -3.660 1.00 59.69 106 SER A O 1
ATOM 855 N N . ALA A 1 107 ? 21.278 8.577 -3.071 1.00 71.50 107 ALA A N 1
ATOM 856 C CA . ALA A 1 107 ? 20.004 8.597 -3.781 1.00 71.50 107 ALA A CA 1
ATOM 857 C C . ALA A 1 107 ? 19.083 9.672 -3.179 1.00 71.50 107 ALA A C 1
ATOM 859 O O . ALA A 1 107 ? 19.037 9.853 -1.961 1.00 71.50 107 ALA A O 1
ATOM 860 N N . GLU A 1 108 ? 18.365 10.392 -4.035 1.00 82.69 108 GLU A N 1
ATOM 861 C CA . GLU A 1 108 ? 17.471 11.481 -3.639 1.00 82.69 108 GLU A CA 1
ATOM 862 C C . GLU A 1 108 ? 16.045 10.954 -3.455 1.00 82.69 108 GLU A C 1
ATOM 864 O O . GLU A 1 108 ? 15.518 10.285 -4.349 1.00 82.69 108 GLU A O 1
ATOM 869 N N . GLU A 1 109 ? 15.42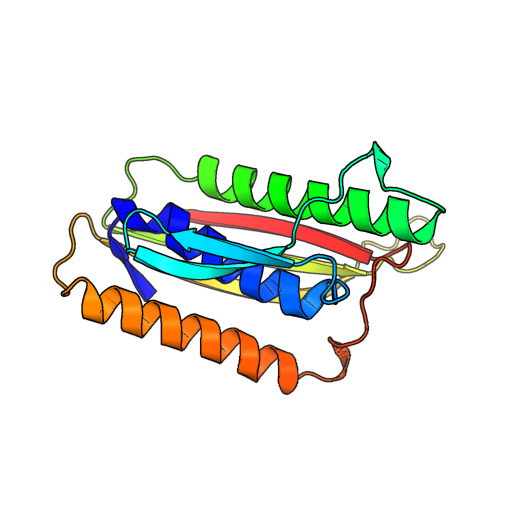8 11.236 -2.298 1.00 86.31 109 GLU A N 1
ATOM 870 C CA . GLU A 1 109 ? 13.990 11.015 -2.095 1.00 86.31 109 GLU A CA 1
ATOM 871 C C . GLU A 1 109 ? 13.242 12.044 -2.955 1.00 86.31 109 GLU A C 1
ATOM 873 O O . GLU A 1 109 ? 13.263 13.234 -2.651 1.00 86.31 109 GLU A O 1
ATOM 878 N N . TRP A 1 110 ? 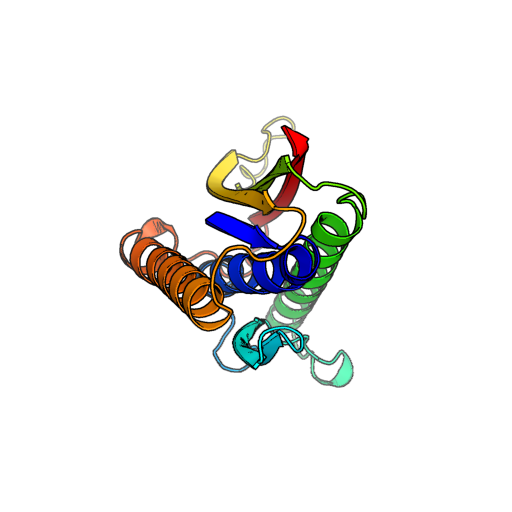12.624 11.603 -4.053 1.00 84.06 110 TRP A N 1
ATOM 879 C CA . TRP A 1 110 ? 11.880 12.497 -4.952 1.00 84.06 110 TRP A CA 1
ATOM 880 C C . TRP A 1 110 ? 10.379 12.511 -4.645 1.00 84.06 110 TRP A C 1
ATOM 882 O O . TRP A 1 110 ? 9.685 13.459 -4.995 1.00 84.06 110 TRP A O 1
ATOM 892 N N . GLU A 1 111 ? 9.878 11.483 -3.958 1.00 86.56 111 GLU A N 1
ATOM 893 C CA . GLU A 1 111 ? 8.511 11.435 -3.453 1.00 86.56 111 GLU A CA 1
ATOM 894 C C . GLU A 1 111 ? 8.441 10.596 -2.176 1.00 86.56 111 GLU A C 1
ATOM 896 O O . GLU A 1 111 ? 9.093 9.554 -2.060 1.00 86.56 111 GLU A O 1
ATOM 901 N N . ILE A 1 112 ? 7.635 11.052 -1.216 1.00 90.69 112 ILE A N 1
ATOM 902 C CA . ILE A 1 112 ? 7.436 10.383 0.066 1.00 90.69 112 ILE A CA 1
ATOM 903 C C . ILE A 1 112 ? 5.943 10.330 0.374 1.00 90.69 112 ILE A C 1
ATOM 905 O O . ILE A 1 112 ? 5.250 11.341 0.283 1.00 90.69 112 ILE A O 1
ATOM 909 N N . TRP A 1 113 ? 5.472 9.160 0.794 1.00 93.44 113 TRP A N 1
ATOM 910 C CA . TRP A 1 113 ? 4.115 8.949 1.285 1.00 93.44 113 TRP A CA 1
ATOM 911 C C . TRP A 1 113 ? 4.134 8.518 2.742 1.00 93.44 113 TRP A C 1
ATOM 913 O O . TRP A 1 113 ? 4.956 7.689 3.131 1.00 93.44 113 TRP A O 1
ATOM 923 N N . TYR A 1 114 ? 3.181 9.027 3.517 1.00 95.62 114 TYR A N 1
ATOM 924 C CA . TYR A 1 114 ? 2.958 8.626 4.900 1.00 95.62 114 TYR A CA 1
ATOM 925 C C . TYR A 1 114 ? 1.544 8.065 5.039 1.00 95.62 114 TYR A C 1
ATOM 927 O O . TYR A 1 114 ? 0.565 8.736 4.713 1.00 95.62 114 TYR A O 1
ATOM 935 N N . LEU A 1 115 ? 1.433 6.831 5.527 1.00 97.06 115 LEU A N 1
ATOM 936 C CA . LEU A 1 115 ? 0.164 6.201 5.878 1.00 97.06 115 LEU A CA 1
ATOM 937 C C . LEU A 1 115 ? 0.098 6.037 7.391 1.00 97.06 115 LEU A C 1
ATOM 939 O O . LEU A 1 115 ? 0.831 5.229 7.953 1.00 97.06 115 LEU A O 1
ATOM 943 N N . GLN A 1 116 ? -0.786 6.790 8.042 1.00 96.81 116 GLN A N 1
ATOM 944 C CA . GLN A 1 116 ? -0.945 6.768 9.495 1.00 96.81 116 GLN A CA 1
ATOM 945 C C . GLN A 1 116 ? -2.233 6.051 9.916 1.00 96.81 116 GLN A C 1
ATOM 947 O O . GLN A 1 116 ? -3.351 6.437 9.542 1.00 96.81 116 GLN A O 1
ATOM 952 N N . PHE A 1 117 ? -2.063 5.036 10.758 1.00 96.31 117 PHE A N 1
ATOM 953 C CA . PHE A 1 117 ? -3.118 4.214 11.333 1.00 96.31 117 PHE A CA 1
ATOM 954 C C . PHE A 1 117 ? -3.139 4.388 12.849 1.00 96.31 117 PHE A C 1
ATOM 956 O O . PHE A 1 117 ? -2.174 4.052 13.525 1.00 96.31 117 PHE A O 1
ATOM 963 N N . ILE A 1 118 ? -4.247 4.887 13.384 1.00 94.75 118 ILE A N 1
ATOM 964 C CA . ILE A 1 118 ? -4.529 4.893 14.818 1.00 94.75 118 ILE A CA 1
ATOM 965 C C . ILE A 1 118 ? -5.149 3.530 15.122 1.00 94.75 118 ILE A C 1
ATOM 967 O O . ILE A 1 118 ? -6.258 3.236 14.675 1.00 94.75 118 ILE A O 1
ATOM 971 N N . VAL A 1 119 ? -4.412 2.660 15.808 1.00 94.19 119 VAL A N 1
ATOM 972 C CA . VAL A 1 119 ? -4.831 1.270 15.996 1.00 94.19 119 VAL A CA 1
ATOM 973 C C . VAL A 1 119 ? -5.695 1.161 17.241 1.00 94.19 119 VAL A C 1
ATOM 975 O O . VAL A 1 119 ? -5.226 1.427 18.346 1.00 94.19 119 VAL A O 1
ATOM 978 N N . VAL A 1 120 ? -6.941 0.724 17.082 1.00 92.94 120 VAL A N 1
ATOM 979 C CA . VAL A 1 120 ? -7.873 0.504 18.198 1.00 92.94 120 VAL A CA 1
ATOM 980 C C . VAL A 1 120 ? -7.959 -0.991 18.548 1.00 92.94 120 VAL A C 1
ATOM 982 O O . VAL A 1 120 ? -7.796 -1.840 17.668 1.00 92.94 120 VAL A O 1
ATOM 985 N N . PRO A 1 121 ? -8.160 -1.356 19.830 1.00 88.94 121 PRO A N 1
ATOM 986 C CA . PRO A 1 121 ? -8.177 -2.756 20.274 1.00 88.94 121 PRO A CA 1
ATOM 987 C C . PRO A 1 121 ? -9.353 -3.567 19.725 1.00 88.94 121 PRO A C 1
ATOM 989 O O . PRO A 1 121 ? -9.245 -4.782 19.604 1.00 88.94 121 PRO A O 1
ATOM 992 N N . PHE A 1 122 ? -10.469 -2.902 19.446 1.00 85.31 122 PHE A N 1
ATOM 993 C CA . PHE A 1 122 ? -11.693 -3.468 18.894 1.00 85.31 122 PHE A CA 1
ATOM 994 C C . PHE A 1 122 ? -12.403 -2.387 18.081 1.00 85.31 122 PHE A C 1
ATOM 996 O O . PHE A 1 122 ? -12.207 -1.193 18.326 1.00 85.31 122 PHE A O 1
ATOM 1003 N N . SER A 1 123 ? -13.236 -2.799 17.128 1.00 75.75 123 SER A N 1
ATOM 1004 C CA . SER A 1 123 ? -14.063 -1.859 16.374 1.00 75.75 123 SER A CA 1
ATOM 1005 C C . SER A 1 123 ? -15.125 -1.239 17.278 1.00 75.75 123 SER A C 1
ATOM 1007 O O . SER A 1 123 ? -16.048 -1.916 17.723 1.00 75.75 123 SER A O 1
ATOM 1009 N N . THR A 1 124 ? -14.992 0.054 17.561 1.00 74.06 124 THR A N 1
ATOM 1010 C CA . THR A 1 124 ? -16.089 0.892 18.074 1.00 74.06 124 THR A CA 1
ATOM 1011 C C . THR A 1 124 ? -16.984 1.396 16.941 1.00 74.06 124 THR A C 1
ATOM 1013 O O . THR A 1 124 ? -18.132 1.759 17.184 1.00 74.06 124 THR A O 1
ATOM 1016 N N . GLN A 1 125 ? -16.456 1.403 15.716 1.00 77.00 125 GLN A N 1
ATOM 1017 C CA . GLN A 1 125 ? -17.141 1.782 14.484 1.00 77.00 125 GLN A CA 1
ATOM 1018 C C . GLN A 1 125 ? -17.809 0.556 13.846 1.00 77.00 125 GLN A C 1
ATOM 1020 O O . GLN A 1 125 ? -17.392 -0.584 14.093 1.00 77.00 125 GLN A O 1
ATOM 1025 N N . SER A 1 126 ? -18.833 0.767 13.017 1.00 85.75 126 SER A N 1
ATOM 1026 C CA . SER A 1 126 ? -19.385 -0.329 12.220 1.00 85.75 126 SER A CA 1
ATOM 1027 C C . SER A 1 126 ? -18.362 -0.783 11.171 1.00 85.75 126 SER A C 1
ATOM 1029 O O . SER A 1 126 ? -17.459 -0.037 10.790 1.00 85.75 126 SER A O 1
ATOM 1031 N N . MET A 1 127 ? -18.479 -2.026 10.698 1.00 86.44 127 MET A N 1
ATOM 1032 C CA . MET A 1 127 ? -17.617 -2.513 9.613 1.00 86.44 127 MET A CA 1
ATOM 1033 C C . MET A 1 127 ? -17.769 -1.649 8.352 1.00 86.44 127 MET A C 1
ATOM 1035 O O . MET A 1 127 ? -16.781 -1.399 7.662 1.00 86.44 127 MET A O 1
ATOM 1039 N N . ASP A 1 128 ? -18.982 -1.151 8.100 1.00 88.25 128 ASP A N 1
ATOM 1040 C CA . ASP A 1 128 ? -19.287 -0.270 6.975 1.00 88.25 128 ASP A CA 1
ATOM 1041 C C . ASP A 1 128 ? -18.528 1.061 7.084 1.00 88.25 128 ASP A C 1
ATOM 1043 O O . ASP A 1 128 ? -17.955 1.509 6.094 1.00 88.25 128 ASP A O 1
ATOM 1047 N N . ASP A 1 129 ? -18.405 1.631 8.288 1.00 90.00 129 ASP A N 1
ATOM 1048 C CA . ASP A 1 129 ? -17.636 2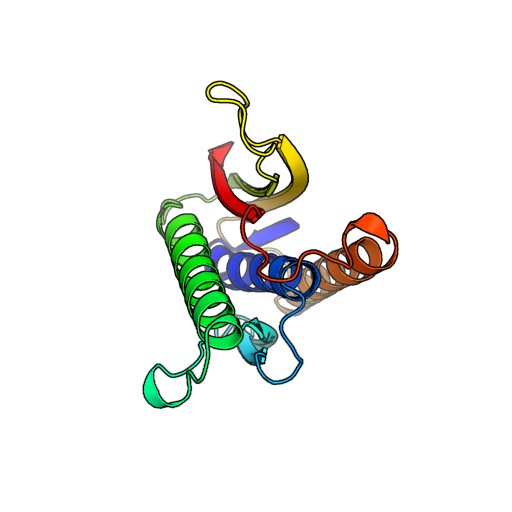.866 8.521 1.00 90.00 129 ASP A CA 1
ATOM 1049 C C . ASP A 1 129 ? -16.132 2.663 8.257 1.00 90.00 129 ASP A C 1
ATOM 1051 O O . ASP A 1 129 ? -15.456 3.521 7.675 1.00 90.00 129 ASP A O 1
ATOM 1055 N N . VAL A 1 130 ? -15.587 1.505 8.658 1.00 90.19 130 VAL A N 1
ATOM 1056 C CA . VAL A 1 130 ? -14.180 1.147 8.397 1.00 90.19 130 VAL A CA 1
ATOM 1057 C C . VAL A 1 130 ? -13.944 1.015 6.892 1.00 90.19 130 VAL A C 1
ATOM 1059 O O . VAL A 1 130 ? -12.962 1.545 6.364 1.00 90.19 130 VAL A O 1
ATOM 1062 N N . VAL A 1 131 ? -14.858 0.342 6.188 1.00 93.88 131 VAL A N 1
ATOM 1063 C CA . VAL A 1 131 ? -14.826 0.176 4.729 1.00 93.88 131 VAL A CA 1
ATOM 1064 C C . VAL A 1 131 ? -14.959 1.518 4.010 1.00 93.88 131 VAL A C 1
ATOM 1066 O O . VAL A 1 131 ? -14.199 1.788 3.075 1.00 93.88 131 VAL A O 1
ATOM 1069 N N . GLU A 1 132 ? -15.869 2.386 4.443 1.00 94.44 132 GLU A N 1
ATOM 1070 C CA . GLU A 1 132 ? -16.046 3.721 3.877 1.00 94.44 132 GLU A CA 1
ATOM 1071 C C . GLU A 1 132 ? -14.778 4.561 4.057 1.00 94.44 132 GLU A C 1
ATOM 1073 O O . GLU A 1 132 ? -14.275 5.164 3.104 1.00 94.44 132 GLU A O 1
ATOM 1078 N N . THR A 1 133 ? -14.199 4.546 5.258 1.00 94.19 133 THR A N 1
ATOM 1079 C CA . THR A 1 133 ? -12.957 5.268 5.542 1.00 94.19 133 THR A CA 1
ATOM 1080 C C . THR A 1 133 ? -11.811 4.744 4.675 1.00 94.19 133 THR A C 1
ATOM 1082 O O . THR A 1 133 ? -11.044 5.538 4.121 1.00 94.19 133 THR A O 1
ATOM 1085 N N . LEU A 1 134 ? -11.698 3.420 4.506 1.00 95.56 134 LEU A N 1
ATOM 1086 C CA . LEU A 1 134 ? -10.685 2.799 3.648 1.00 95.56 134 LEU A CA 1
ATOM 1087 C C . LEU A 1 134 ? -10.863 3.194 2.183 1.00 95.56 134 LEU A C 1
ATOM 1089 O O . LEU A 1 134 ? -9.896 3.602 1.536 1.00 95.56 134 LEU A O 1
ATOM 1093 N N . SER A 1 135 ? -12.104 3.173 1.702 1.00 95.69 135 SER A N 1
ATOM 1094 C CA . SER A 1 135 ? -12.477 3.614 0.356 1.00 95.69 135 SER A CA 1
ATOM 1095 C C . SER A 1 135 ? -12.101 5.073 0.117 1.00 95.69 135 SER A C 1
ATOM 1097 O O . SER A 1 135 ? -11.528 5.420 -0.919 1.00 95.69 135 SER A O 1
ATOM 1099 N N . ASN A 1 136 ? -12.376 5.941 1.091 1.00 96.31 136 ASN A N 1
ATOM 1100 C CA . ASN A 1 136 ? -12.046 7.359 1.010 1.00 96.31 136 ASN A CA 1
ATOM 1101 C C . ASN A 1 136 ? -10.528 7.582 0.978 1.00 96.31 136 ASN A C 1
ATOM 1103 O O . ASN A 1 136 ? -10.050 8.344 0.138 1.00 96.31 136 ASN A O 1
ATOM 1107 N N . LYS A 1 137 ? -9.745 6.857 1.790 1.00 96.06 137 LYS A N 1
ATOM 1108 C CA . LYS A 1 137 ? -8.273 6.930 1.741 1.00 96.06 137 LYS A CA 1
ATOM 1109 C C . LYS A 1 137 ? -7.684 6.388 0.447 1.00 96.06 137 LYS A C 1
ATOM 1111 O O . LYS A 1 137 ? -6.750 6.982 -0.088 1.00 96.06 137 LYS A O 1
ATOM 1116 N N . GLN A 1 138 ? -8.249 5.322 -0.106 1.00 94.62 138 GLN A N 1
ATOM 1117 C CA . GLN A 1 138 ? -7.841 4.837 -1.420 1.00 94.62 138 GLN A CA 1
ATOM 1118 C C . GLN A 1 138 ? -8.134 5.873 -2.517 1.00 94.62 138 GLN A C 1
ATOM 1120 O O . GLN A 1 138 ? -7.285 6.124 -3.372 1.00 94.62 138 GLN A O 1
ATOM 1125 N N . ARG A 1 139 ? -9.294 6.543 -2.460 1.00 93.62 139 ARG A N 1
ATOM 1126 C CA . ARG A 1 139 ? -9.646 7.634 -3.382 1.00 93.62 139 ARG A CA 1
ATOM 1127 C C . ARG A 1 139 ? -8.712 8.838 -3.247 1.00 93.62 139 ARG A C 1
ATOM 1129 O O . ARG A 1 139 ? -8.330 9.412 -4.261 1.00 93.62 139 ARG A O 1
ATOM 1136 N N . GLU A 1 140 ? -8.310 9.200 -2.030 1.00 93.50 140 GLU A N 1
ATOM 1137 C CA . GLU A 1 140 ? -7.306 10.248 -1.796 1.00 93.50 140 GLU A CA 1
ATOM 1138 C C . GLU A 1 140 ? -5.973 9.913 -2.483 1.00 93.50 140 GLU A C 1
ATOM 1140 O O . GLU A 1 140 ? -5.421 10.766 -3.177 1.00 93.50 140 GLU A O 1
ATOM 1145 N N . ILE A 1 141 ? -5.495 8.666 -2.367 1.00 91.62 141 ILE A N 1
ATOM 1146 C CA . ILE A 1 141 ? -4.280 8.202 -3.059 1.00 91.62 141 ILE A CA 1
ATOM 1147 C C . ILE A 1 141 ? -4.431 8.334 -4.578 1.00 91.62 141 ILE A C 1
ATOM 1149 O O . ILE A 1 141 ? -3.525 8.852 -5.232 1.00 91.62 141 ILE A O 1
ATOM 1153 N N . ILE A 1 142 ? -5.564 7.897 -5.140 1.00 87.81 142 ILE A N 1
ATOM 1154 C CA . ILE A 1 142 ? -5.850 8.002 -6.581 1.00 87.81 142 ILE A CA 1
ATOM 1155 C C . ILE A 1 142 ? -5.821 9.469 -7.027 1.00 87.81 142 ILE A C 1
ATOM 1157 O O . ILE A 1 142 ? -5.115 9.813 -7.977 1.00 87.81 142 ILE A O 1
ATOM 1161 N N . ASN A 1 143 ? -6.541 10.342 -6.322 1.00 89.00 143 ASN A N 1
ATOM 1162 C CA . ASN A 1 143 ? -6.642 11.757 -6.668 1.00 89.00 143 ASN A CA 1
ATOM 1163 C C . ASN A 1 143 ? -5.276 12.454 -6.589 1.00 89.00 143 ASN A C 1
ATOM 1165 O O . ASN A 1 143 ? -4.883 13.144 -7.529 1.00 89.00 143 ASN A O 1
ATOM 1169 N N . PHE A 1 144 ? -4.516 12.220 -5.514 1.00 87.56 144 PHE A N 1
ATOM 1170 C CA . PHE A 1 144 ? -3.174 12.787 -5.355 1.00 87.56 144 PHE A CA 1
ATOM 1171 C C . PHE A 1 144 ? -2.202 12.261 -6.417 1.00 87.56 144 PHE A C 1
ATOM 1173 O O . PHE A 1 144 ? -1.351 12.987 -6.937 1.00 87.56 144 PHE A O 1
ATOM 1180 N N . SER A 1 145 ? -2.350 10.988 -6.790 1.00 84.19 145 SER A N 1
ATOM 1181 C CA . SER A 1 145 ? -1.540 10.375 -7.837 1.00 84.19 145 SER A CA 1
ATOM 1182 C C . SER A 1 145 ? -1.762 11.006 -9.207 1.00 84.19 145 SER A C 1
ATOM 1184 O O . SER A 1 145 ? -0.816 11.076 -9.990 1.00 84.19 145 SER A O 1
ATOM 1186 N N . GLN A 1 146 ? -2.981 11.469 -9.487 1.00 79.44 146 GLN A N 1
ATOM 1187 C CA . GLN A 1 146 ? -3.353 12.119 -10.743 1.00 79.44 146 GLN A CA 1
ATOM 1188 C C . GLN A 1 146 ? -2.968 13.602 -10.787 1.00 79.44 146 GLN A C 1
ATOM 1190 O O . GLN A 1 146 ? -2.622 14.096 -11.857 1.00 79.44 146 GLN A O 1
ATOM 1195 N N . SER A 1 147 ? -2.982 14.305 -9.650 1.00 77.62 147 SER A N 1
ATOM 1196 C CA . SER A 1 147 ? -2.624 15.728 -9.583 1.00 77.62 147 SER A CA 1
ATOM 1197 C C . SER A 1 147 ? -1.116 16.002 -9.631 1.00 77.62 147 SER A C 1
ATOM 1199 O O . SER A 1 147 ? -0.716 17.142 -9.852 1.00 77.62 147 SER A O 1
ATOM 1201 N N . ASN A 1 148 ? -0.273 14.985 -9.422 1.00 67.56 148 ASN A N 1
ATOM 1202 C CA . ASN A 1 148 ? 1.186 15.105 -9.460 1.00 67.56 148 ASN A CA 1
ATOM 1203 C C . ASN A 1 148 ? 1.750 14.539 -10.780 1.00 67.56 148 ASN A C 1
ATOM 1205 O O . ASN A 1 148 ? 2.033 13.344 -10.885 1.00 67.56 148 ASN A O 1
ATOM 1209 N N . SER A 1 149 ? 1.882 15.392 -11.801 1.00 55.72 149 SER A N 1
ATOM 1210 C CA . SER A 1 149 ? 2.286 15.000 -13.162 1.00 55.72 149 SER A CA 1
ATOM 1211 C C . SER A 1 149 ? 3.738 14.513 -13.269 1.00 55.72 149 SER A C 1
ATOM 1213 O O . SER A 1 149 ? 4.023 13.644 -14.092 1.00 55.72 149 SER A O 1
ATOM 1215 N N . GLU A 1 150 ? 4.652 14.994 -12.419 1.00 54.75 150 GLU A N 1
ATOM 1216 C CA . GLU A 1 150 ? 6.053 14.537 -12.404 1.00 54.75 150 GLU A CA 1
ATOM 1217 C C . GLU A 1 150 ? 6.182 13.075 -11.944 1.00 54.75 150 GLU A C 1
ATOM 1219 O O . GLU A 1 150 ? 7.078 12.349 -12.381 1.00 54.75 150 GLU A O 1
ATOM 1224 N N . ALA A 1 151 ? 5.234 12.607 -11.128 1.00 53.53 151 ALA A N 1
ATOM 1225 C CA . ALA A 1 151 ? 5.201 11.248 -10.601 1.00 53.53 151 ALA A CA 1
ATOM 1226 C C . ALA A 1 151 ? 4.640 10.201 -11.586 1.00 53.53 151 ALA A C 1
ATOM 1228 O O . ALA A 1 151 ? 4.667 9.002 -11.303 1.00 53.53 151 ALA A O 1
ATOM 1229 N N . GLN A 1 152 ? 4.161 10.626 -12.763 1.00 53.03 152 GLN A N 1
ATOM 1230 C CA . GLN A 1 152 ? 3.549 9.756 -13.775 1.00 53.03 152 GLN A CA 1
ATOM 1231 C C . GLN A 1 152 ? 4.560 9.089 -14.728 1.00 53.03 152 GLN A C 1
ATOM 1233 O O . GLN A 1 152 ? 4.163 8.535 -15.750 1.00 53.03 152 GLN A O 1
ATOM 1238 N N . HIS A 1 153 ? 5.869 9.113 -14.446 1.00 50.72 153 HIS A N 1
ATOM 1239 C CA . HIS A 1 153 ? 6.872 8.608 -15.401 1.00 50.72 153 HIS A CA 1
ATOM 1240 C C . HIS A 1 153 ? 7.990 7.730 -14.822 1.00 50.72 153 HIS A C 1
ATOM 1242 O O . HIS A 1 153 ? 9.000 7.499 -15.495 1.00 50.72 153 HIS A O 1
ATOM 1248 N N . VAL A 1 154 ? 7.808 7.152 -13.632 1.00 54.34 154 VAL A N 1
ATOM 1249 C CA . VAL A 1 154 ? 8.782 6.207 -13.059 1.00 54.34 154 VAL A CA 1
ATOM 1250 C C . VAL A 1 154 ? 8.371 4.764 -13.348 1.00 54.34 154 VAL A C 1
ATOM 1252 O O . VAL A 1 154 ? 8.002 3.985 -12.480 1.00 54.34 154 VAL A O 1
ATOM 1255 N N . GLN A 1 155 ? 8.458 4.382 -14.622 1.00 56.84 155 GLN A N 1
ATOM 1256 C CA . GLN A 1 155 ? 8.581 2.961 -14.960 1.00 56.84 155 GLN A CA 1
ATOM 1257 C C . GLN A 1 155 ? 9.930 2.453 -14.455 1.00 56.84 155 GLN A C 1
ATOM 1259 O O . GLN A 1 155 ? 10.829 3.270 -14.285 1.00 56.84 155 GLN A O 1
ATOM 1264 N N . PHE A 1 156 ? 10.056 1.134 -14.264 1.00 59.06 156 PHE A N 1
ATOM 1265 C CA . PHE A 1 156 ? 11.215 0.317 -13.847 1.00 59.06 156 PHE A CA 1
ATOM 1266 C C . PHE A 1 156 ? 12.559 0.604 -14.561 1.00 59.06 156 PHE A C 1
ATOM 1268 O O . PHE A 1 156 ? 13.249 -0.295 -15.044 1.00 59.06 156 PHE A O 1
ATOM 1275 N N . LYS A 1 157 ? 12.939 1.871 -14.668 1.00 59.81 157 LYS A N 1
ATOM 1276 C CA . LYS A 1 157 ? 14.170 2.370 -15.239 1.00 59.81 157 LYS A CA 1
ATOM 1277 C C . LYS A 1 157 ? 15.257 2.142 -14.211 1.00 59.81 157 LYS A C 1
ATOM 1279 O O . LYS A 1 157 ? 15.093 2.405 -13.019 1.00 59.81 157 LYS A O 1
ATOM 1284 N N . LYS A 1 158 ? 16.395 1.677 -14.709 1.00 64.38 158 LYS A N 1
ATOM 1285 C CA . LYS A 1 158 ? 17.642 1.627 -13.955 1.00 64.38 158 LYS A CA 1
ATOM 1286 C C . LYS A 1 158 ? 17.875 2.985 -13.280 1.00 64.38 158 LYS A C 1
ATOM 1288 O O . LYS A 1 158 ? 17.739 4.018 -13.934 1.00 64.38 158 LYS A O 1
ATOM 1293 N N . GLY A 1 159 ? 18.200 2.969 -11.992 1.00 70.00 159 GLY A N 1
ATOM 1294 C CA . GLY A 1 159 ? 18.401 4.183 -11.202 1.00 70.00 159 GLY A CA 1
ATOM 1295 C C . GLY A 1 159 ? 17.193 4.644 -10.384 1.00 70.00 159 GLY A C 1
ATOM 1296 O O . GLY A 1 159 ? 17.256 5.706 -9.783 1.00 70.00 159 GLY A O 1
ATOM 1297 N N . TYR A 1 160 ? 16.095 3.887 -10.350 1.00 75.06 160 TYR A N 1
ATOM 1298 C CA . TYR A 1 160 ? 14.973 4.153 -9.449 1.00 75.06 160 TYR A CA 1
ATOM 1299 C C . TYR A 1 160 ? 14.786 2.996 -8.475 1.00 75.06 160 TYR A C 1
ATOM 1301 O O . TYR A 1 160 ? 14.877 1.824 -8.845 1.00 75.06 160 TYR A O 1
ATOM 1309 N N . SER A 1 161 ? 14.516 3.322 -7.217 1.00 80.56 161 SER A N 1
ATOM 1310 C CA . SER A 1 161 ? 14.228 2.335 -6.182 1.00 80.56 161 SER A CA 1
ATOM 1311 C C . SER A 1 161 ? 13.211 2.877 -5.179 1.00 80.56 161 SER A C 1
ATOM 1313 O O . SER A 1 161 ? 12.755 4.013 -5.282 1.00 80.56 161 SER A O 1
ATOM 1315 N N . PHE A 1 162 ? 12.805 2.043 -4.230 1.00 86.62 162 PHE A N 1
ATOM 1316 C CA . PHE A 1 162 ? 11.925 2.439 -3.140 1.00 86.62 162 PHE A CA 1
ATOM 1317 C C . PHE A 1 162 ? 12.287 1.670 -1.871 1.00 86.62 162 PHE A C 1
ATOM 1319 O O . PHE A 1 162 ? 12.942 0.619 -1.934 1.00 86.62 162 PHE A O 1
ATOM 1326 N N . LYS A 1 163 ? 11.827 2.194 -0.736 1.00 89.12 163 LYS A N 1
ATOM 1327 C CA . LYS A 1 163 ? 11.867 1.545 0.578 1.00 89.12 163 LYS A CA 1
ATOM 1328 C C . LYS A 1 163 ? 10.566 1.805 1.337 1.00 89.12 163 LYS A C 1
ATOM 1330 O O . LYS A 1 163 ? 9.929 2.837 1.120 1.00 89.12 163 LYS A O 1
ATOM 1335 N N . ILE A 1 164 ? 10.200 0.876 2.218 1.00 91.56 164 ILE A N 1
ATOM 1336 C CA . ILE A 1 164 ? 9.083 1.033 3.151 1.00 91.56 164 ILE A CA 1
ATOM 1337 C C . ILE A 1 164 ? 9.643 0.924 4.566 1.00 91.56 164 ILE A C 1
ATOM 1339 O O . ILE A 1 164 ? 10.254 -0.080 4.929 1.00 91.56 164 ILE A O 1
ATOM 1343 N N . GLU A 1 165 ? 9.439 1.965 5.357 1.00 93.50 165 GLU A N 1
ATOM 1344 C CA . GLU A 1 165 ? 9.784 2.013 6.776 1.00 93.50 165 GLU A CA 1
ATOM 1345 C C . GLU A 1 165 ? 8.484 2.075 7.582 1.00 93.50 165 GLU A C 1
ATOM 1347 O O . GLU A 1 165 ? 7.471 2.569 7.083 1.00 93.50 165 GLU A O 1
ATOM 1352 N N . HIS A 1 166 ? 8.488 1.565 8.813 1.00 91.00 166 HIS A N 1
ATOM 1353 C CA . HIS A 1 166 ? 7.356 1.748 9.717 1.00 91.00 166 HIS A CA 1
ATOM 1354 C C . HIS A 1 166 ? 7.829 2.242 11.079 1.00 91.00 166 HIS A C 1
ATOM 1356 O O . HIS A 1 166 ? 8.894 1.845 11.553 1.00 91.00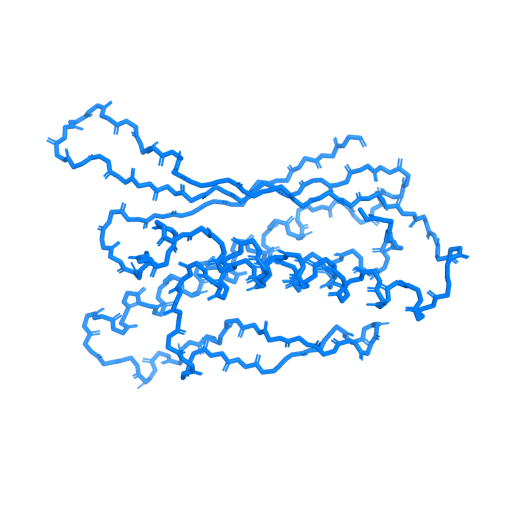 166 HIS A O 1
ATOM 1362 N N . ASN A 1 167 ? 7.013 3.089 11.696 1.00 93.50 167 ASN A N 1
ATOM 1363 C CA . ASN A 1 167 ? 7.237 3.651 13.020 1.00 93.50 167 ASN A CA 1
ATOM 1364 C C . ASN A 1 167 ? 6.018 3.379 13.906 1.00 93.50 167 ASN A C 1
ATOM 1366 O O . ASN A 1 167 ? 4.882 3.357 13.430 1.00 93.50 167 ASN A O 1
ATOM 1370 N N . ILE A 1 168 ? 6.265 3.184 15.201 1.00 92.31 168 ILE A N 1
ATOM 1371 C CA . ILE A 1 168 ? 5.231 3.025 16.227 1.00 92.31 168 ILE A CA 1
ATOM 1372 C C . ILE A 1 168 ? 5.375 4.196 17.194 1.00 92.31 168 ILE A C 1
ATOM 1374 O O . ILE A 1 168 ? 6.435 4.357 17.801 1.00 92.31 168 ILE A O 1
ATOM 1378 N N . MET A 1 169 ? 4.310 4.983 17.331 1.00 91.44 169 MET A N 1
ATOM 1379 C CA . MET A 1 169 ? 4.201 6.119 18.252 1.00 91.44 169 MET A CA 1
ATOM 1380 C C . MET A 1 169 ? 3.224 5.777 19.381 1.00 91.44 169 MET A C 1
ATOM 1382 O O . MET A 1 169 ? 2.109 5.289 19.077 1.00 91.44 169 MET A O 1
#

Radius of gyration: 16.8 Å; chains: 1; bounding box: 50×34×44 Å